Protein AF-A0A5E6NVU8-F1 (afdb_monomer_lite)

Secondary structure (DSSP, 8-state):
--HHHHHHHHHTT----HHHHHHHHHHHEEE----EEETTEEE-TTS-HHHHHHHHHHHHHT--HHHHHHHTTHHHHHHHH-TT--S-HHHHHHHHHGGGGEEESS--EEESS-TT------TT--TT-HHHHHHHHHHHHHHHHHHHHHHHHHHHHHHHHHHS--

Foldseek 3Di:
DAPVVVVVCLVVVHQAALVVLVVNQVVWWDFDFFWKWQAPDTAGSVPPVSLVSLVLVCVVVVNDLVSSLSSNGPQSVVCVVPVPDDPPVNSVSCVPCNPVRMAIPARGIQTDPDNPDDPPRPVDPDVPCPVVVVVVVVVVVVVVVVVVVVVVVVVVVVVVVVVVPD

Sequence (166 aa):
MTQEEYLEALRSGAKMNFNDLIKLINENYNYTPASFINGDLQNTATENQGSAKLFCFGVIHQLTKLEVLHCFGEHYQGVLNDPEGDSHQNIRNFIIYGWEGLKFDSPVLVETSNPKYPLQADSKQNFGTTLIRSINQLYLILWGIMLKKIYFINMIIKHHFSLTSL

Radius of gyration: 21.04 Å; chains: 1; bounding box: 58×32×61 Å

pLDDT: mean 82.22, std 20.28, range [33.5, 98.5]

Structure (mmCIF, N/CA/C/O backbone):
data_AF-A0A5E6NVU8-F1
#
_entry.id   AF-A0A5E6NVU8-F1
#
loop_
_atom_site.group_PDB
_atom_site.id
_atom_site.type_symbol
_atom_site.label_atom_id
_atom_site.label_alt_id
_atom_site.label_comp_id
_atom_site.label_asym_id
_atom_site.label_entity_id
_atom_site.label_seq_id
_atom_site.pdbx_PDB_ins_code
_atom_site.Cartn_x
_atom_site.Cartn_y
_atom_site.Cartn_z
_atom_site.occupancy
_atom_site.B_iso_or_equiv
_atom_site.auth_seq_id
_atom_site.auth_comp_id
_atom_site.auth_asym_id
_atom_site.auth_atom_id
_atom_site.pdbx_PDB_model_num
ATOM 1 N N . MET A 1 1 ? -1.068 6.546 17.096 1.00 84.44 1 MET A N 1
ATOM 2 C CA . MET A 1 1 ? -2.447 6.739 16.619 1.00 84.44 1 MET A CA 1
ATOM 3 C C . MET A 1 1 ? -3.114 5.383 16.544 1.00 84.44 1 MET A C 1
ATOM 5 O O . MET A 1 1 ? -2.411 4.403 16.308 1.00 84.44 1 MET A O 1
ATOM 9 N N . THR A 1 2 ? -4.414 5.319 16.787 1.00 91.88 2 THR A N 1
ATOM 10 C CA . THR A 1 2 ? -5.203 4.095 16.601 1.00 91.88 2 THR A CA 1
ATOM 11 C C . THR A 1 2 ? -5.424 3.810 15.110 1.00 91.88 2 THR A C 1
ATOM 13 O O . THR A 1 2 ? -5.161 4.659 14.253 1.00 91.88 2 THR A O 1
ATOM 16 N N . GLN A 1 3 ? -5.906 2.608 14.783 1.00 91.56 3 GLN A N 1
ATOM 17 C CA . GLN A 1 3 ? -6.280 2.243 13.411 1.00 91.56 3 GLN A CA 1
ATOM 18 C C . GLN A 1 3 ? -7.410 3.125 12.878 1.00 91.56 3 GLN A C 1
ATOM 20 O O . GLN A 1 3 ? -7.368 3.563 11.729 1.00 91.56 3 GLN A O 1
ATOM 25 N N . GLU A 1 4 ? -8.397 3.416 13.717 1.00 92.00 4 GLU A N 1
ATOM 26 C CA . GLU A 1 4 ? -9.532 4.263 13.374 1.00 92.00 4 GLU A CA 1
ATOM 27 C C . GLU A 1 4 ? -9.076 5.694 13.068 1.00 92.00 4 GLU A C 1
ATOM 29 O O . GLU A 1 4 ? -9.435 6.230 12.021 1.00 92.00 4 GLU A O 1
ATOM 34 N N . GLU A 1 5 ? -8.215 6.267 13.917 1.00 94.50 5 GLU A N 1
ATOM 35 C CA . GLU A 1 5 ? -7.619 7.594 13.700 1.00 94.50 5 GLU A CA 1
ATOM 36 C C . GLU A 1 5 ? -6.807 7.644 12.396 1.00 94.50 5 GLU A C 1
ATOM 38 O O . GLU A 1 5 ? -6.860 8.634 11.665 1.00 94.50 5 GLU A O 1
ATOM 43 N N . TYR A 1 6 ? -6.072 6.572 12.073 1.00 96.75 6 TYR A N 1
ATOM 44 C CA . TYR A 1 6 ? -5.302 6.486 10.828 1.00 96.75 6 TYR A CA 1
ATOM 45 C C . TYR A 1 6 ? -6.210 6.497 9.598 1.00 96.75 6 TYR A C 1
ATOM 47 O O . TYR A 1 6 ? -5.961 7.241 8.648 1.00 96.75 6 TYR A O 1
ATOM 55 N N . LEU A 1 7 ? -7.275 5.693 9.613 1.00 95.75 7 LEU A N 1
ATOM 56 C CA . LEU A 1 7 ? -8.224 5.607 8.502 1.00 95.75 7 LEU A CA 1
ATOM 57 C C . LEU A 1 7 ? -9.024 6.900 8.325 1.00 95.75 7 LEU A C 1
ATOM 59 O O . LEU A 1 7 ? -9.305 7.285 7.191 1.00 95.75 7 LEU A O 1
ATOM 63 N N . GLU A 1 8 ? -9.386 7.572 9.417 1.00 96.31 8 GLU A N 1
ATOM 64 C CA . GLU A 1 8 ? -10.048 8.878 9.367 1.00 96.31 8 GLU A CA 1
ATOM 65 C C . GLU A 1 8 ? -9.133 9.941 8.746 1.00 96.31 8 GLU A C 1
ATOM 67 O O . GLU A 1 8 ? -9.532 10.615 7.791 1.00 96.31 8 GLU A O 1
ATOM 72 N N . ALA A 1 9 ? -7.879 10.027 9.205 1.00 96.56 9 ALA A N 1
ATOM 73 C CA . ALA A 1 9 ? -6.885 10.932 8.632 1.00 96.56 9 ALA A CA 1
ATOM 74 C C . ALA A 1 9 ? -6.676 10.668 7.131 1.00 96.56 9 ALA A C 1
ATOM 76 O O . ALA A 1 9 ? -6.764 11.598 6.325 1.00 96.56 9 ALA A O 1
ATOM 77 N N . LEU A 1 10 ? -6.494 9.404 6.740 1.00 97.44 10 LEU A N 1
ATOM 78 C CA . LEU A 1 10 ? -6.343 9.004 5.340 1.00 97.44 10 LEU A CA 1
ATOM 79 C C . LEU A 1 10 ? -7.534 9.450 4.478 1.00 97.44 10 LEU A C 1
ATOM 81 O O . LEU A 1 10 ? -7.341 10.070 3.431 1.00 97.44 10 LEU A O 1
ATOM 85 N N . ARG A 1 11 ? -8.762 9.178 4.935 1.00 96.19 11 ARG A N 1
ATOM 86 C CA . ARG A 1 11 ? -10.007 9.516 4.220 1.00 96.19 11 ARG A CA 1
ATOM 87 C C . ARG A 1 11 ? -10.242 11.018 4.101 1.00 96.19 11 ARG A C 1
ATOM 89 O O . ARG A 1 11 ? -10.883 11.459 3.152 1.00 96.19 11 ARG A O 1
ATOM 96 N N . SER A 1 12 ? -9.707 11.807 5.033 1.00 95.12 12 SER A N 1
ATOM 97 C CA . SER A 1 12 ? -9.717 13.272 4.940 1.00 95.12 12 SER A CA 1
ATOM 98 C C . SER A 1 12 ? -8.724 13.838 3.914 1.00 95.12 12 SER A C 1
ATOM 100 O O . SER A 1 12 ? -8.739 15.038 3.649 1.00 95.12 12 SER A O 1
ATOM 102 N N . GLY A 1 13 ? -7.872 12.991 3.323 1.00 91.06 13 GLY A N 1
ATOM 103 C CA . GLY A 1 13 ? -6.826 13.408 2.388 1.00 91.06 13 GLY A CA 1
ATOM 104 C C . GLY A 1 13 ? -5.557 13.920 3.073 1.00 91.06 13 GLY A C 1
ATOM 105 O O . GLY A 1 13 ? -4.770 14.627 2.444 1.00 91.06 13 GLY A O 1
ATOM 106 N N . ALA A 1 14 ? -5.348 13.589 4.352 1.00 92.81 14 ALA A N 1
ATOM 107 C CA . ALA A 1 14 ? -4.129 13.955 5.057 1.00 92.81 14 ALA A CA 1
ATOM 108 C C . ALA A 1 14 ? -2.889 13.340 4.386 1.00 92.81 14 ALA A C 1
ATOM 110 O O . ALA A 1 14 ? -2.932 12.261 3.789 1.00 92.81 14 ALA A O 1
ATOM 111 N N . LYS A 1 15 ? -1.750 14.027 4.516 1.00 92.31 15 LYS A N 1
ATOM 112 C CA . LYS A 1 15 ? -0.467 13.492 4.061 1.00 92.31 15 LYS A CA 1
ATOM 113 C C . LYS A 1 15 ? -0.034 12.367 4.999 1.00 92.31 15 LYS A C 1
ATOM 115 O O . LYS A 1 15 ? 0.338 12.630 6.140 1.00 92.31 15 LYS A O 1
ATOM 120 N N . MET A 1 16 ? -0.055 11.138 4.500 1.00 97.06 16 MET A N 1
ATOM 121 C CA . MET A 1 16 ? 0.334 9.964 5.277 1.00 97.06 16 MET A CA 1
ATOM 122 C C . MET A 1 16 ? 1.842 9.713 5.197 1.00 97.06 16 MET A C 1
ATOM 124 O O . MET A 1 16 ? 2.496 10.081 4.219 1.00 97.06 16 MET A O 1
ATOM 128 N N . ASN A 1 17 ? 2.385 9.061 6.224 1.00 96.81 17 ASN A N 1
ATOM 129 C CA . ASN A 1 17 ? 3.739 8.519 6.222 1.00 96.81 17 ASN A CA 1
ATOM 130 C C . ASN A 1 17 ? 3.688 6.990 6.102 1.00 96.81 17 ASN A C 1
ATOM 132 O O . ASN A 1 17 ? 2.872 6.333 6.757 1.00 96.81 17 ASN A O 1
ATOM 136 N N . PHE A 1 18 ? 4.569 6.422 5.278 1.00 97.81 18 PHE A N 1
ATOM 137 C CA . PHE A 1 18 ? 4.576 4.980 5.046 1.00 97.81 18 PHE A CA 1
ATOM 138 C C . PHE A 1 18 ? 5.028 4.185 6.282 1.00 97.81 18 PHE A C 1
ATOM 140 O O . PHE A 1 18 ? 4.452 3.143 6.594 1.00 97.81 18 PHE A O 1
ATOM 147 N N . ASN A 1 19 ? 6.007 4.682 7.042 1.00 97.44 19 ASN A N 1
ATOM 148 C CA . ASN A 1 19 ? 6.487 3.996 8.245 1.00 97.44 19 ASN A CA 1
ATOM 149 C C . ASN A 1 19 ? 5.434 3.961 9.357 1.00 97.44 19 ASN A C 1
ATOM 151 O O . ASN A 1 19 ? 5.341 2.954 10.062 1.00 97.44 19 ASN A O 1
ATOM 155 N N . ASP A 1 20 ? 4.607 5.003 9.480 1.00 97.00 20 ASP A N 1
ATOM 156 C CA . ASP A 1 20 ? 3.498 5.019 10.442 1.00 97.00 20 ASP A CA 1
ATOM 157 C C . ASP A 1 20 ? 2.483 3.910 10.143 1.00 97.00 20 ASP A C 1
ATOM 159 O O . ASP A 1 20 ? 2.052 3.204 11.058 1.00 97.00 20 ASP A O 1
ATOM 163 N N . LEU A 1 21 ? 2.168 3.682 8.862 1.00 97.38 21 LEU A N 1
ATOM 164 C CA . LEU A 1 21 ? 1.342 2.545 8.453 1.00 97.38 21 LEU A CA 1
ATOM 165 C C . LEU A 1 21 ? 1.995 1.213 8.821 1.00 97.38 21 LEU A C 1
ATOM 167 O O . LEU A 1 21 ? 1.337 0.335 9.373 1.00 97.38 21 LEU A O 1
ATOM 171 N N . ILE A 1 22 ? 3.277 1.032 8.493 1.00 97.56 22 ILE A N 1
ATOM 172 C CA . ILE A 1 22 ? 3.972 -0.232 8.762 1.00 97.56 22 ILE A CA 1
ATOM 173 C C . ILE A 1 22 ? 3.999 -0.523 10.263 1.00 97.56 22 ILE A C 1
ATOM 175 O O . ILE A 1 22 ? 3.768 -1.666 10.664 1.00 97.56 22 ILE A O 1
ATOM 179 N N . LYS A 1 23 ? 4.224 0.500 11.094 1.00 96.81 23 LYS A N 1
ATOM 180 C CA . LYS A 1 23 ? 4.140 0.383 12.552 1.00 96.81 23 LYS A CA 1
ATOM 181 C C . LYS A 1 23 ? 2.741 -0.050 12.990 1.00 96.81 23 LYS A C 1
ATOM 183 O O . LYS A 1 23 ? 2.619 -1.034 13.713 1.00 96.81 23 LYS A O 1
ATOM 188 N N . LEU A 1 24 ? 1.705 0.618 12.484 1.00 95.94 24 LEU A N 1
ATOM 189 C CA . LEU A 1 24 ? 0.313 0.298 12.789 1.00 95.94 24 LEU A CA 1
ATOM 190 C C . LEU A 1 24 ? -0.054 -1.143 12.409 1.00 95.94 24 LEU A C 1
ATOM 192 O O . LEU A 1 24 ? -0.683 -1.851 13.194 1.00 95.94 24 LEU A O 1
ATOM 196 N N . ILE A 1 25 ? 0.377 -1.606 11.233 1.00 95.75 25 ILE A N 1
ATOM 197 C CA . ILE A 1 25 ? 0.159 -2.988 10.790 1.00 95.75 25 ILE A CA 1
ATOM 198 C C . ILE A 1 25 ? 0.866 -3.971 11.728 1.00 95.75 25 ILE A C 1
ATOM 200 O O . ILE A 1 25 ? 0.252 -4.944 12.158 1.00 95.75 25 ILE A O 1
ATOM 204 N N . ASN A 1 26 ? 2.131 -3.718 12.075 1.00 94.06 26 ASN A N 1
ATOM 205 C CA . ASN A 1 26 ? 2.901 -4.611 12.946 1.00 94.06 26 ASN A CA 1
ATOM 206 C C . ASN A 1 26 ? 2.314 -4.717 14.366 1.00 94.06 26 ASN A C 1
ATOM 208 O O . ASN A 1 26 ? 2.501 -5.738 15.020 1.00 94.06 26 ASN A O 1
ATOM 212 N N . GLU A 1 27 ? 1.625 -3.681 14.848 1.00 93.44 27 GLU A N 1
ATOM 213 C CA . GLU A 1 27 ? 0.990 -3.670 16.173 1.00 93.44 27 GLU A CA 1
ATOM 214 C C . GLU A 1 27 ? -0.357 -4.416 16.200 1.00 93.44 27 GLU A C 1
ATOM 216 O O . GLU A 1 27 ? -0.730 -4.959 17.238 1.00 93.44 27 GLU A O 1
ATOM 221 N N . ASN A 1 28 ? -1.084 -4.464 15.076 1.00 90.56 28 ASN A N 1
ATOM 222 C CA . ASN A 1 28 ? -2.484 -4.918 15.044 1.00 90.56 28 ASN A CA 1
ATOM 223 C C . ASN A 1 28 ? -2.724 -6.208 14.237 1.00 90.56 28 ASN A C 1
ATOM 225 O O . ASN A 1 28 ? -3.803 -6.798 14.331 1.00 90.56 28 ASN A O 1
ATOM 229 N N . TYR A 1 29 ? -1.735 -6.666 13.463 1.00 91.31 29 TYR A N 1
ATOM 230 C CA . TYR A 1 29 ? -1.869 -7.817 12.570 1.00 91.31 29 TYR A CA 1
ATOM 231 C C . TYR A 1 29 ? -0.714 -8.801 12.723 1.00 91.31 29 TYR A C 1
ATOM 233 O O . TYR A 1 29 ? 0.455 -8.428 12.811 1.00 91.31 29 TYR A O 1
ATOM 241 N N . ASN A 1 30 ? -1.047 -10.083 12.629 1.00 91.31 30 ASN A N 1
ATOM 242 C CA . ASN A 1 30 ? -0.083 -11.133 12.362 1.00 91.31 30 ASN A CA 1
ATOM 243 C C . ASN A 1 30 ? 0.284 -11.104 10.878 1.00 91.31 30 ASN A C 1
ATOM 245 O O . ASN A 1 30 ? -0.587 -11.158 10.008 1.00 91.31 30 ASN A O 1
ATOM 249 N N . TYR A 1 31 ? 1.581 -11.030 10.598 1.00 92.44 31 TYR A N 1
ATOM 250 C CA . TYR A 1 31 ? 2.121 -10.958 9.248 1.00 92.44 31 TYR A CA 1
ATOM 251 C C . TYR A 1 31 ? 2.784 -12.279 8.855 1.00 92.44 31 TYR A C 1
ATOM 253 O O . TYR A 1 31 ? 3.628 -12.796 9.586 1.00 92.44 31 TYR A O 1
ATOM 261 N N . THR A 1 32 ? 2.432 -12.787 7.676 1.00 92.44 32 THR A N 1
ATOM 262 C CA . THR A 1 32 ? 3.116 -13.906 7.017 1.00 92.44 32 THR A CA 1
ATOM 263 C C . THR A 1 32 ? 3.613 -13.430 5.649 1.00 92.44 32 THR A C 1
ATOM 265 O O . THR A 1 32 ? 2.802 -12.932 4.867 1.00 92.44 32 THR A O 1
ATOM 268 N N . PRO A 1 33 ? 4.919 -13.538 5.342 1.00 93.88 33 PRO A N 1
ATOM 269 C CA . PRO A 1 33 ? 5.438 -13.163 4.030 1.00 93.88 33 PRO A CA 1
ATOM 270 C C . PRO A 1 33 ? 4.793 -13.970 2.902 1.00 93.88 33 PRO A C 1
ATOM 272 O O . PRO A 1 33 ? 4.599 -15.178 3.043 1.00 93.88 33 PRO A O 1
ATOM 275 N N . ALA A 1 34 ? 4.510 -13.318 1.774 1.00 89.44 34 ALA A N 1
ATOM 276 C CA . ALA A 1 34 ? 3.937 -13.974 0.601 1.00 89.44 34 ALA A CA 1
ATOM 277 C C . ALA A 1 34 ? 4.424 -13.337 -0.702 1.00 89.44 34 ALA A C 1
ATOM 279 O O . ALA A 1 34 ? 4.743 -12.144 -0.753 1.00 89.44 34 ALA A O 1
ATOM 280 N N . SER A 1 35 ? 4.456 -14.139 -1.763 1.00 94.38 35 SER A N 1
ATOM 281 C CA . SER A 1 35 ? 4.596 -13.642 -3.127 1.00 94.38 35 SER A CA 1
ATOM 282 C C . SER A 1 35 ? 3.300 -13.002 -3.613 1.00 94.38 35 SER A C 1
ATOM 284 O O . SER A 1 35 ? 2.193 -13.370 -3.200 1.00 94.38 35 SER A O 1
ATOM 286 N N . PHE A 1 36 ? 3.451 -12.023 -4.503 1.00 96.12 36 PHE A N 1
ATOM 287 C CA . PHE A 1 36 ? 2.326 -11.373 -5.158 1.00 96.12 36 PHE A CA 1
ATOM 288 C C . PHE A 1 36 ? 2.720 -10.792 -6.517 1.00 96.12 36 PHE A C 1
ATOM 290 O O . PHE A 1 36 ? 3.865 -10.394 -6.749 1.00 96.12 36 PHE A O 1
ATOM 297 N N . ILE A 1 37 ? 1.743 -10.720 -7.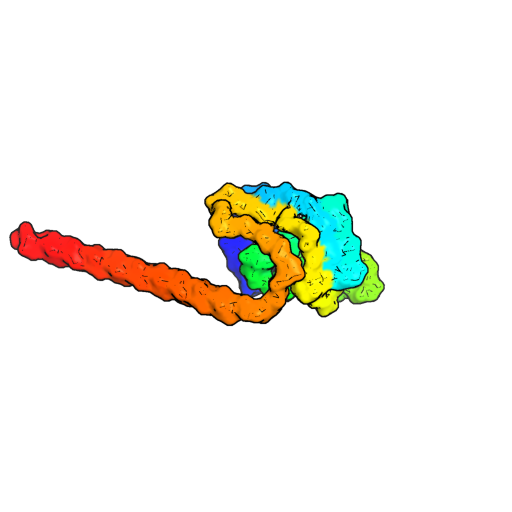411 1.00 97.50 37 ILE A N 1
ATOM 298 C CA . ILE A 1 37 ? 1.831 -10.038 -8.700 1.00 97.50 37 ILE 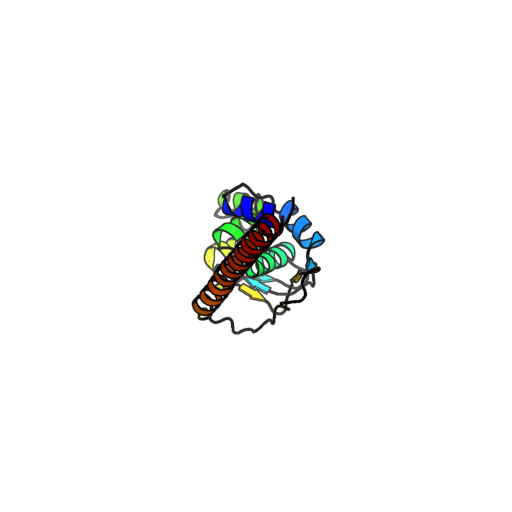A CA 1
ATOM 299 C C . ILE A 1 37 ? 1.133 -8.688 -8.566 1.00 97.50 37 ILE A C 1
ATOM 301 O O . ILE A 1 37 ? 0.094 -8.597 -7.912 1.00 97.50 37 ILE A O 1
ATOM 305 N N . ASN A 1 38 ? 1.704 -7.656 -9.178 1.00 97.50 38 ASN A N 1
ATOM 306 C CA . ASN A 1 38 ? 1.135 -6.321 -9.301 1.00 97.50 38 ASN A CA 1
ATOM 307 C C . ASN A 1 38 ? 1.340 -5.834 -10.737 1.00 97.50 38 ASN A C 1
ATOM 309 O O . ASN A 1 38 ? 2.402 -5.310 -11.069 1.00 97.50 38 ASN A O 1
ATOM 313 N N . GLY A 1 39 ? 0.340 -6.056 -11.588 1.00 97.38 39 GLY A N 1
ATOM 314 C CA . GLY A 1 39 ? 0.464 -5.793 -13.017 1.00 97.38 39 GLY A CA 1
ATOM 315 C C . GLY A 1 39 ? 1.496 -6.715 -13.653 1.00 97.38 39 GLY A C 1
ATOM 316 O O . GLY A 1 39 ? 1.369 -7.936 -13.572 1.00 97.38 39 GLY A O 1
ATOM 317 N N . ASP A 1 40 ? 2.538 -6.118 -14.224 1.00 96.19 40 ASP A N 1
ATOM 318 C CA . ASP A 1 40 ? 3.642 -6.843 -14.861 1.00 96.19 40 ASP A CA 1
ATOM 319 C C . ASP A 1 40 ? 4.775 -7.181 -13.880 1.00 96.19 40 ASP A C 1
ATOM 321 O O . ASP A 1 40 ? 5.730 -7.873 -14.235 1.00 96.19 40 ASP A O 1
ATOM 325 N N . LEU A 1 41 ? 4.690 -6.698 -12.635 1.00 97.81 41 LEU A N 1
ATOM 326 C CA . LEU A 1 41 ? 5.704 -6.934 -11.616 1.00 97.81 41 LEU A CA 1
ATOM 327 C C . LEU A 1 41 ? 5.373 -8.169 -10.775 1.00 97.81 41 LEU A C 1
ATOM 329 O O . LEU A 1 41 ? 4.348 -8.217 -10.090 1.00 97.81 41 LEU A O 1
ATOM 333 N N . GLN A 1 42 ? 6.295 -9.129 -10.747 1.00 97.81 42 GLN A N 1
ATOM 334 C CA . GLN A 1 42 ? 6.270 -10.247 -9.809 1.00 97.81 42 GLN A CA 1
ATOM 335 C C . GLN A 1 42 ? 7.152 -9.940 -8.594 1.00 97.81 42 GLN A C 1
ATOM 337 O O . GLN A 1 42 ? 8.285 -9.492 -8.739 1.00 97.81 42 GLN A O 1
ATOM 342 N N . ASN A 1 43 ? 6.634 -10.196 -7.393 1.00 97.44 43 ASN A N 1
ATOM 343 C CA . ASN A 1 43 ? 7.345 -10.008 -6.133 1.00 97.44 43 ASN A CA 1
ATOM 344 C C . ASN A 1 43 ? 7.423 -11.343 -5.395 1.00 97.44 43 ASN A C 1
ATOM 346 O O . ASN A 1 43 ? 6.400 -12.008 -5.196 1.00 97.44 43 ASN A O 1
ATOM 350 N N . THR A 1 44 ? 8.621 -11.731 -4.963 1.00 96.88 44 THR A N 1
ATOM 351 C CA . THR A 1 44 ? 8.800 -12.928 -4.131 1.00 96.88 44 THR A CA 1
ATOM 352 C C . THR A 1 44 ? 8.419 -12.666 -2.670 1.00 96.88 44 THR A C 1
ATOM 354 O O . THR A 1 44 ? 8.304 -11.521 -2.235 1.00 96.88 44 THR A O 1
ATOM 357 N N . ALA A 1 45 ? 8.280 -13.729 -1.869 1.00 94.12 45 ALA A N 1
ATOM 358 C CA . ALA A 1 45 ? 8.005 -13.625 -0.430 1.00 94.12 45 ALA A CA 1
ATOM 359 C C . ALA A 1 45 ? 9.105 -12.894 0.374 1.00 94.12 45 ALA A C 1
ATOM 361 O O . ALA A 1 45 ? 8.907 -12.559 1.540 1.00 94.12 45 ALA A O 1
ATOM 362 N N . THR A 1 46 ? 10.264 -12.633 -0.233 1.00 95.31 46 THR A N 1
ATOM 363 C CA . THR A 1 46 ? 11.376 -11.889 0.375 1.00 95.31 46 THR A CA 1
ATOM 364 C C . THR A 1 46 ? 11.493 -10.451 -0.126 1.00 95.31 46 THR A C 1
ATOM 366 O O . THR A 1 46 ? 12.282 -9.681 0.415 1.00 95.31 46 THR A O 1
ATOM 369 N N . GLU A 1 47 ? 10.707 -10.057 -1.126 1.00 95.25 47 GLU A N 1
ATOM 370 C CA . GLU A 1 47 ? 10.806 -8.751 -1.780 1.00 95.25 47 GLU A CA 1
ATOM 371 C C . GLU A 1 47 ? 9.563 -7.907 -1.526 1.00 95.25 47 GLU A C 1
ATOM 373 O O . GLU A 1 47 ? 8.445 -8.415 -1.463 1.00 95.25 47 GLU A O 1
ATOM 378 N N . ASN A 1 48 ? 9.761 -6.593 -1.398 1.00 97.06 48 ASN A N 1
ATOM 379 C CA . ASN A 1 48 ? 8.686 -5.594 -1.386 1.00 97.06 48 ASN A CA 1
ATOM 380 C C . ASN A 1 48 ? 7.541 -5.895 -0.404 1.00 97.06 48 ASN A C 1
ATOM 382 O O . ASN A 1 48 ? 6.387 -5.523 -0.618 1.00 97.06 48 ASN A O 1
ATOM 386 N N . GLN A 1 49 ? 7.865 -6.532 0.721 1.00 96.75 49 GLN A N 1
ATOM 387 C CA . GLN A 1 49 ? 6.863 -6.976 1.684 1.00 96.75 49 GLN A CA 1
ATOM 388 C C . GLN A 1 49 ? 6.154 -5.810 2.391 1.00 96.75 49 GLN A C 1
ATOM 390 O O . GLN A 1 49 ? 5.028 -5.959 2.854 1.00 96.75 49 GLN A O 1
ATOM 395 N N . GLY A 1 50 ? 6.755 -4.614 2.414 1.00 97.69 50 GLY A N 1
ATOM 396 C CA . GLY A 1 50 ? 6.049 -3.394 2.813 1.00 97.69 50 GLY A CA 1
ATOM 397 C C . GLY A 1 50 ? 4.855 -3.082 1.898 1.00 97.69 50 GLY A C 1
ATOM 398 O O . GLY A 1 50 ? 3.780 -2.742 2.387 1.00 97.69 50 GLY A O 1
ATOM 399 N N . SER A 1 51 ? 5.008 -3.266 0.582 1.00 98.06 51 SER A N 1
ATOM 400 C CA . SER A 1 51 ? 3.908 -3.131 -0.380 1.00 98.06 51 SER A CA 1
ATOM 401 C C . SER A 1 51 ? 2.874 -4.240 -0.192 1.00 98.06 51 SER A C 1
ATOM 403 O O . SER A 1 51 ? 1.687 -3.940 -0.143 1.00 98.06 51 SER A O 1
ATOM 405 N N . ALA A 1 52 ? 3.309 -5.492 0.006 1.00 97.19 52 ALA A N 1
ATOM 406 C CA . ALA A 1 52 ? 2.408 -6.615 0.289 1.00 97.19 52 ALA A CA 1
ATOM 407 C C . ALA A 1 52 ? 1.507 -6.340 1.509 1.00 97.19 52 ALA A C 1
ATOM 409 O O . ALA A 1 52 ? 0.288 -6.505 1.439 1.00 97.19 52 ALA A O 1
ATOM 410 N N . LYS A 1 53 ? 2.098 -5.845 2.608 1.00 97.56 53 LYS A N 1
ATOM 411 C CA . LYS A 1 53 ? 1.372 -5.434 3.820 1.00 97.56 53 LYS A CA 1
ATOM 412 C C . LYS A 1 53 ? 0.347 -4.340 3.529 1.00 97.56 53 LYS A C 1
ATOM 414 O O . LYS A 1 53 ? -0.813 -4.500 3.897 1.00 97.56 53 LYS A O 1
ATOM 419 N N . LEU A 1 54 ? 0.749 -3.258 2.857 1.00 98.19 54 LEU A N 1
ATOM 420 C CA . LEU A 1 54 ? -0.156 -2.154 2.523 1.00 98.19 54 LEU A CA 1
ATOM 421 C C . LEU A 1 54 ? -1.297 -2.610 1.604 1.00 98.19 54 LEU A C 1
ATOM 423 O O . LEU A 1 54 ? -2.454 -2.328 1.893 1.00 98.19 54 LEU A O 1
ATOM 427 N N . PHE A 1 55 ? -1.021 -3.358 0.538 1.00 97.69 55 PHE A N 1
ATOM 428 C CA . PHE A 1 55 ? -2.080 -3.850 -0.344 1.00 97.69 55 PHE A CA 1
ATOM 429 C C . PHE A 1 55 ? -3.074 -4.742 0.408 1.00 97.69 55 PHE A C 1
ATOM 431 O O . PHE A 1 55 ? -4.283 -4.551 0.278 1.00 97.69 55 PHE A O 1
ATOM 438 N N . CYS A 1 56 ? -2.588 -5.646 1.263 1.00 95.19 56 CYS A N 1
ATOM 439 C CA . CYS A 1 56 ? -3.454 -6.477 2.098 1.00 95.19 56 CYS A CA 1
ATOM 440 C C . CYS A 1 56 ? -4.278 -5.638 3.092 1.00 95.19 56 CYS A C 1
ATOM 442 O O . CYS A 1 56 ? -5.479 -5.863 3.238 1.00 95.19 56 CYS A O 1
ATOM 444 N N . PHE A 1 57 ? -3.667 -4.637 3.733 1.00 95.69 57 PHE A N 1
ATOM 445 C CA . PHE A 1 57 ? -4.366 -3.681 4.598 1.00 95.69 57 PHE A CA 1
ATOM 446 C C . PHE A 1 57 ? -5.451 -2.913 3.828 1.00 95.69 57 PHE A C 1
ATOM 448 O O . PHE A 1 57 ? -6.572 -2.761 4.312 1.00 95.69 57 PHE A O 1
ATOM 455 N N . GLY A 1 58 ? -5.151 -2.493 2.599 1.00 95.12 58 GLY A N 1
ATOM 456 C CA . GLY A 1 58 ? -6.099 -1.805 1.733 1.00 95.12 58 GLY A CA 1
ATOM 457 C C . GLY A 1 58 ? -7.300 -2.668 1.354 1.00 95.12 58 GLY A C 1
ATOM 458 O O . GLY A 1 58 ? -8.422 -2.167 1.364 1.00 95.12 58 GLY A O 1
ATOM 459 N N . VAL A 1 59 ? -7.103 -3.970 1.124 1.00 91.31 59 VAL A N 1
ATOM 460 C CA . VAL A 1 59 ? -8.210 -4.919 0.907 1.00 91.31 59 VAL A CA 1
ATOM 461 C C . VAL A 1 59 ? -9.078 -5.052 2.161 1.00 91.31 59 VAL A C 1
ATOM 463 O O . VAL A 1 59 ? -10.304 -4.967 2.065 1.00 91.31 59 VAL A O 1
ATOM 466 N N . ILE A 1 60 ? -8.461 -5.226 3.335 1.00 89.12 60 ILE A N 1
ATOM 467 C CA . ILE A 1 60 ? -9.173 -5.381 4.617 1.00 89.12 60 ILE A CA 1
ATOM 468 C C . ILE A 1 60 ? -10.066 -4.163 4.891 1.00 89.12 60 ILE A C 1
ATOM 470 O O . ILE A 1 60 ? -11.248 -4.318 5.207 1.00 89.12 60 ILE A O 1
ATOM 474 N N . HIS A 1 61 ? -9.530 -2.956 4.689 1.00 92.00 61 HIS A N 1
ATOM 475 C CA . HIS A 1 61 ? -10.227 -1.694 4.972 1.00 92.00 61 HIS A CA 1
ATOM 476 C C . HIS A 1 61 ? -10.993 -1.103 3.791 1.00 92.00 61 HIS A C 1
ATOM 478 O O . HIS A 1 61 ? -11.582 -0.028 3.925 1.00 92.00 61 HIS A O 1
ATOM 484 N N . GLN A 1 62 ? -11.037 -1.820 2.664 1.00 91.06 62 GLN A N 1
ATOM 485 C CA . GLN A 1 62 ? -11.739 -1.422 1.440 1.00 91.06 62 GLN A CA 1
ATOM 486 C C . GLN A 1 62 ? -11.293 -0.044 0.933 1.00 91.06 62 GLN A C 1
ATOM 488 O O . GLN A 1 62 ? -12.114 0.792 0.557 1.00 91.06 62 GLN A O 1
ATOM 493 N N . LEU A 1 63 ? -9.982 0.193 0.961 1.00 94.25 63 LEU A N 1
ATOM 494 C CA . LEU A 1 63 ? -9.392 1.439 0.501 1.00 94.25 63 LEU A CA 1
ATOM 495 C C . LEU A 1 63 ? -9.527 1.572 -1.018 1.00 94.25 63 LEU A C 1
ATOM 497 O O . LEU A 1 63 ? -9.340 0.628 -1.792 1.00 94.25 63 LEU A O 1
ATOM 501 N N . THR A 1 64 ? -9.816 2.786 -1.458 1.00 96.12 64 THR A N 1
ATOM 502 C CA . THR A 1 64 ? -9.748 3.162 -2.865 1.00 96.12 64 THR A CA 1
ATOM 503 C C . THR A 1 64 ? -8.304 3.113 -3.363 1.00 96.12 64 THR A C 1
ATOM 505 O O . THR A 1 64 ? -7.339 3.174 -2.598 1.00 96.12 64 THR A O 1
ATOM 508 N N . LYS A 1 65 ? -8.142 3.050 -4.689 1.00 96.56 65 LYS A N 1
ATOM 509 C CA . LYS A 1 65 ? -6.825 3.111 -5.336 1.00 96.56 65 LYS A CA 1
ATOM 510 C C . LYS A 1 65 ? -6.020 4.336 -4.883 1.00 96.56 65 LYS A C 1
ATOM 512 O O . LYS A 1 65 ? -4.837 4.209 -4.587 1.00 96.56 65 LYS A O 1
ATOM 517 N N . LEU A 1 66 ? -6.659 5.504 -4.805 1.00 96.81 66 LEU A N 1
ATOM 518 C CA . LEU A 1 66 ? -5.991 6.741 -4.404 1.00 96.81 66 LEU A CA 1
ATOM 519 C C . LEU A 1 66 ? -5.576 6.722 -2.928 1.00 96.81 66 LEU A C 1
ATOM 521 O O . LEU A 1 66 ? -4.466 7.131 -2.613 1.00 96.81 66 LEU A O 1
ATOM 525 N N . GLU A 1 67 ? -6.421 6.203 -2.038 1.00 98.31 67 GLU A N 1
ATOM 526 C CA . GLU A 1 67 ? -6.079 6.067 -0.617 1.00 98.31 67 GLU A CA 1
ATOM 527 C C . GLU A 1 67 ? -4.874 5.141 -0.411 1.00 98.31 67 GLU A C 1
ATOM 529 O O . GLU A 1 67 ? -3.959 5.483 0.333 1.00 98.31 67 GLU A O 1
ATOM 534 N N . VAL A 1 68 ? -4.802 4.015 -1.129 1.00 98.31 68 VAL A N 1
ATOM 535 C CA . VAL A 1 68 ? -3.610 3.148 -1.094 1.00 98.31 68 VAL A CA 1
ATOM 536 C C . VAL A 1 68 ? -2.365 3.876 -1.597 1.00 98.31 68 VAL A C 1
ATOM 538 O O . VAL A 1 68 ? -1.305 3.759 -0.986 1.00 98.31 68 VAL A O 1
ATOM 541 N N . LEU A 1 69 ? -2.473 4.654 -2.678 1.00 98.38 69 LEU A N 1
ATOM 542 C CA . LEU A 1 69 ? -1.355 5.465 -3.169 1.00 98.38 69 LEU A CA 1
ATOM 543 C C . LEU A 1 69 ? -0.916 6.508 -2.132 1.00 98.38 69 LEU A C 1
ATOM 545 O O . LEU A 1 69 ? 0.278 6.665 -1.893 1.00 98.38 69 LEU A O 1
ATOM 549 N N . HIS A 1 70 ? -1.856 7.159 -1.448 1.00 98.25 70 HIS A N 1
ATOM 550 C CA . HIS A 1 70 ? -1.544 8.086 -0.359 1.00 98.25 70 HIS A CA 1
ATOM 551 C C . HIS A 1 70 ? -0.864 7.401 0.827 1.00 98.25 70 HIS A C 1
ATOM 553 O O . HIS A 1 70 ? 0.038 7.990 1.419 1.00 98.25 70 HIS A O 1
ATOM 559 N N . CYS A 1 71 ? -1.217 6.155 1.146 1.00 98.50 71 CYS A N 1
ATOM 560 C CA . CYS A 1 71 ? -0.540 5.389 2.190 1.00 98.50 71 CYS A CA 1
ATOM 561 C C . CYS A 1 71 ? 0.950 5.127 1.907 1.00 98.50 71 CYS A C 1
ATOM 563 O O . CYS A 1 71 ? 1.714 4.963 2.856 1.00 98.50 71 CYS A O 1
ATOM 565 N N . PHE A 1 72 ? 1.388 5.117 0.642 1.00 98.31 72 PHE A N 1
ATOM 566 C CA . PHE A 1 72 ? 2.817 5.063 0.298 1.00 98.31 72 PHE A CA 1
ATOM 567 C C . PHE A 1 72 ? 3.570 6.366 0.622 1.00 98.31 72 PHE A C 1
ATOM 569 O O . PHE A 1 72 ? 4.800 6.390 0.545 1.00 98.31 72 PHE A O 1
ATOM 576 N N . GLY A 1 73 ? 2.858 7.441 0.977 1.00 97.50 73 GLY A N 1
ATOM 577 C CA . GLY A 1 73 ? 3.419 8.671 1.524 1.00 97.50 73 GLY A CA 1
ATOM 578 C C . GLY A 1 73 ? 4.504 9.290 0.646 1.00 97.50 73 GLY A C 1
ATOM 579 O O . GLY A 1 73 ? 4.298 9.595 -0.533 1.00 97.50 73 GLY A O 1
ATOM 580 N N . GLU A 1 74 ? 5.685 9.470 1.231 1.00 96.81 74 GLU A N 1
ATOM 581 C CA . GLU A 1 74 ? 6.863 10.034 0.577 1.00 96.81 74 GLU A CA 1
ATOM 582 C C . GLU A 1 74 ? 7.299 9.267 -0.679 1.00 96.81 74 GLU A C 1
ATOM 584 O O . GLU A 1 74 ? 7.774 9.890 -1.628 1.00 96.81 74 GLU A O 1
ATOM 589 N N . HIS A 1 75 ? 7.092 7.947 -0.736 1.00 97.81 75 HIS A N 1
ATOM 590 C CA . HIS A 1 75 ? 7.465 7.140 -1.900 1.00 97.81 75 HIS A CA 1
ATOM 591 C C . HIS A 1 75 ? 6.556 7.418 -3.099 1.00 97.81 75 HIS A C 1
ATOM 593 O O . HIS A 1 75 ? 7.036 7.510 -4.228 1.00 97.81 75 HIS A O 1
ATOM 599 N N . TYR A 1 76 ? 5.254 7.614 -2.861 1.00 98.06 76 TYR A N 1
ATOM 600 C CA . TYR A 1 76 ? 4.329 8.007 -3.924 1.00 98.06 76 TYR A CA 1
ATOM 601 C C . TYR A 1 76 ? 4.635 9.417 -4.428 1.00 98.06 76 TYR A C 1
ATOM 603 O O . TYR A 1 76 ? 4.696 9.632 -5.637 1.00 98.06 76 TYR A O 1
ATOM 611 N N . GLN A 1 77 ? 4.937 10.355 -3.524 1.00 97.38 77 GLN A N 1
ATOM 612 C CA . GLN A 1 77 ? 5.373 11.691 -3.932 1.00 97.38 77 GLN A CA 1
ATOM 613 C C . GLN A 1 77 ? 6.664 11.650 -4.764 1.00 97.38 77 GLN A C 1
ATOM 615 O O . GLN A 1 77 ? 6.780 12.392 -5.735 1.00 97.38 77 GLN A O 1
ATOM 620 N N . GLY A 1 78 ? 7.616 10.778 -4.414 1.00 97.81 78 GLY A N 1
ATOM 621 C CA . GLY A 1 78 ? 8.832 10.559 -5.200 1.00 97.81 78 GLY A CA 1
ATOM 622 C C . GLY A 1 78 ? 8.531 10.110 -6.632 1.00 97.81 78 GLY A C 1
ATOM 623 O O . GLY A 1 78 ? 9.078 10.677 -7.570 1.00 97.81 78 GLY A O 1
ATOM 624 N N . VAL A 1 79 ? 7.598 9.168 -6.806 1.00 98.00 79 VAL A N 1
ATOM 625 C CA . VAL A 1 79 ? 7.142 8.714 -8.133 1.00 98.00 79 VAL A CA 1
ATOM 626 C C . VAL A 1 79 ? 6.472 9.838 -8.927 1.00 98.00 79 VAL A C 1
ATOM 628 O O . VAL A 1 79 ? 6.736 9.975 -10.116 1.00 98.00 79 VAL A O 1
ATOM 631 N N . LEU A 1 80 ? 5.638 10.664 -8.287 1.00 97.00 80 LEU A N 1
ATOM 632 C CA . LEU A 1 80 ? 5.000 11.807 -8.955 1.00 97.00 80 LEU A CA 1
ATOM 633 C C . LEU A 1 80 ? 6.008 12.879 -9.390 1.00 97.00 80 LEU A C 1
ATOM 635 O O . LEU A 1 80 ? 5.809 13.528 -10.413 1.00 97.00 80 LEU A O 1
ATOM 639 N N . ASN A 1 81 ? 7.077 13.067 -8.614 1.00 98.06 81 ASN A N 1
ATOM 640 C CA . ASN A 1 81 ? 8.127 14.039 -8.915 1.00 98.06 81 ASN A CA 1
ATOM 641 C C . ASN A 1 81 ? 9.101 13.552 -9.999 1.00 98.06 81 ASN A C 1
ATOM 643 O O . ASN A 1 81 ? 9.796 14.374 -10.590 1.00 98.06 81 ASN A O 1
ATOM 647 N N . ASP A 1 82 ? 9.148 12.243 -10.253 1.00 97.81 82 ASP A N 1
ATOM 648 C CA . ASP A 1 82 ? 10.004 11.617 -11.260 1.00 97.81 82 ASP A CA 1
ATOM 649 C C . ASP A 1 82 ? 9.196 10.638 -12.139 1.00 97.81 82 ASP A C 1
ATOM 651 O O . ASP A 1 82 ? 9.266 9.414 -11.956 1.00 97.81 82 ASP A O 1
ATOM 655 N N . PRO A 1 83 ? 8.379 11.152 -13.082 1.00 94.56 83 PRO A N 1
ATOM 656 C CA . PRO A 1 83 ? 7.487 10.321 -13.892 1.00 94.56 83 PRO A CA 1
ATOM 657 C C . PRO A 1 83 ? 8.217 9.285 -14.756 1.00 94.56 83 PRO A C 1
ATOM 659 O O . PRO A 1 83 ? 7.713 8.175 -14.911 1.00 94.56 83 PRO A O 1
ATOM 662 N N . GLU A 1 84 ? 9.419 9.614 -15.236 1.00 94.62 84 GLU A N 1
ATOM 663 C CA . GLU A 1 84 ? 10.232 8.762 -16.120 1.00 94.62 84 GLU A CA 1
ATOM 664 C C . GLU A 1 84 ? 11.201 7.838 -15.357 1.00 94.62 84 GLU A C 1
ATOM 666 O O . GLU A 1 84 ? 11.880 7.011 -15.965 1.00 94.62 84 GLU A O 1
ATOM 671 N N . GLY A 1 85 ? 11.284 7.971 -14.030 1.00 95.00 85 GLY A N 1
ATOM 672 C CA . GLY A 1 85 ? 12.146 7.145 -13.191 1.00 95.00 85 GLY A CA 1
ATOM 673 C C . GLY A 1 85 ? 11.704 5.684 -13.073 1.00 95.00 85 GLY A C 1
ATOM 674 O O . GLY A 1 85 ? 10.565 5.309 -13.358 1.00 95.00 85 GLY A O 1
ATOM 675 N N . ASP A 1 86 ? 12.602 4.851 -12.552 1.00 94.44 86 ASP A N 1
ATOM 676 C CA . ASP A 1 86 ? 12.402 3.409 -12.355 1.00 94.44 86 ASP A CA 1
ATOM 677 C C . ASP A 1 86 ? 12.270 2.998 -10.873 1.00 94.44 86 ASP A C 1
ATOM 679 O O . ASP A 1 86 ? 12.100 1.820 -10.544 1.00 94.44 86 ASP A O 1
ATOM 683 N N . SER A 1 87 ? 12.292 3.961 -9.954 1.00 96.00 87 SER A N 1
ATOM 684 C CA . SER A 1 87 ? 12.115 3.707 -8.525 1.00 96.00 87 SER A CA 1
ATOM 685 C C . SER A 1 87 ? 10.680 3.280 -8.185 1.00 96.00 87 SER A C 1
ATOM 687 O O . SER A 1 87 ? 9.716 3.652 -8.856 1.00 96.00 87 SER A O 1
ATOM 689 N N . HIS A 1 88 ? 10.524 2.507 -7.104 1.00 96.75 88 HIS A N 1
ATOM 690 C CA . HIS A 1 88 ? 9.222 2.127 -6.536 1.00 96.75 88 HIS A CA 1
ATOM 691 C C . HIS A 1 88 ? 8.244 1.467 -7.531 1.00 96.75 88 HIS A C 1
ATOM 693 O O . HIS A 1 88 ? 7.068 1.829 -7.610 1.00 96.75 88 HIS A O 1
ATOM 699 N N . GLN A 1 89 ? 8.707 0.440 -8.248 1.00 98.19 89 GLN A N 1
ATOM 700 C CA . GLN A 1 89 ? 7.943 -0.258 -9.293 1.00 98.19 89 GLN A CA 1
ATOM 701 C C . GLN A 1 89 ? 6.541 -0.733 -8.872 1.00 98.19 89 GLN A C 1
ATOM 703 O O . GLN A 1 89 ? 5.618 -0.690 -9.684 1.00 98.19 89 GLN A O 1
ATOM 708 N N . ASN A 1 90 ? 6.332 -1.111 -7.604 1.00 98.44 90 ASN A N 1
ATOM 709 C CA . ASN A 1 90 ? 4.998 -1.460 -7.099 1.00 98.44 90 ASN A CA 1
ATOM 710 C C . ASN A 1 90 ? 4.014 -0.281 -7.112 1.00 98.44 90 ASN A C 1
ATOM 712 O O . ASN A 1 90 ? 2.840 -0.468 -7.419 1.00 98.44 90 ASN A O 1
ATOM 716 N N . ILE A 1 91 ? 4.475 0.933 -6.807 1.00 98.44 91 ILE A N 1
ATOM 717 C CA . ILE A 1 91 ? 3.633 2.133 -6.852 1.00 98.44 91 ILE A CA 1
ATOM 718 C C . ILE A 1 91 ? 3.267 2.429 -8.306 1.00 98.44 91 ILE A C 1
ATOM 720 O O . ILE A 1 91 ? 2.092 2.605 -8.616 1.00 98.44 91 ILE A O 1
ATOM 724 N N . ARG A 1 92 ? 4.252 2.407 -9.212 1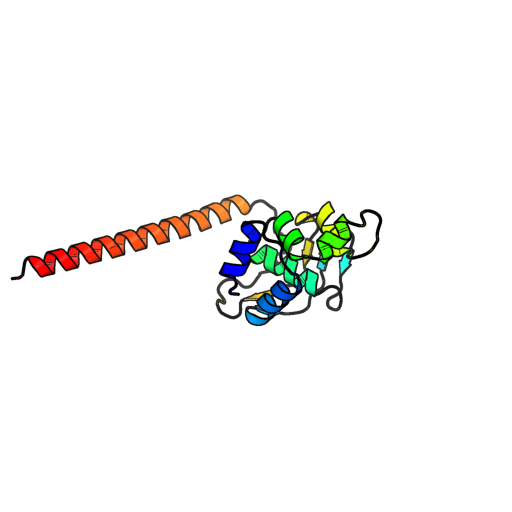.00 98.44 92 ARG A N 1
ATOM 725 C CA . ARG A 1 92 ? 4.046 2.668 -10.647 1.00 98.44 92 ARG A CA 1
ATOM 726 C C . ARG A 1 92 ? 3.082 1.667 -11.287 1.00 98.44 92 ARG A C 1
ATOM 728 O O . ARG A 1 92 ? 2.116 2.074 -11.925 1.00 98.44 92 ARG A O 1
ATOM 735 N N . ASN A 1 93 ? 3.273 0.371 -11.036 1.00 98.44 93 ASN A N 1
ATOM 736 C CA . ASN A 1 93 ? 2.354 -0.665 -11.515 1.00 98.44 93 ASN A CA 1
ATOM 737 C C . ASN A 1 93 ? 0.948 -0.480 -10.932 1.00 98.44 93 ASN A C 1
ATOM 739 O O . ASN A 1 93 ? -0.037 -0.567 -11.661 1.00 98.44 93 ASN A O 1
ATOM 743 N N . PHE A 1 94 ? 0.834 -0.134 -9.648 1.00 98.44 94 PHE A N 1
ATOM 744 C CA . PHE A 1 94 ? -0.471 0.081 -9.030 1.00 98.44 94 PHE A CA 1
ATOM 745 C C . PHE A 1 94 ? -1.182 1.339 -9.566 1.00 98.44 94 PHE A C 1
ATOM 747 O O . PHE A 1 94 ? -2.405 1.332 -9.698 1.00 98.44 94 PHE A O 1
ATOM 754 N N . ILE A 1 95 ? -0.451 2.393 -9.959 1.00 97.88 95 ILE A N 1
ATOM 755 C CA . ILE A 1 95 ? -1.011 3.558 -10.675 1.00 97.88 95 ILE A CA 1
ATOM 756 C C . ILE A 1 95 ? -1.635 3.138 -12.011 1.00 97.88 95 ILE A C 1
ATOM 758 O O . ILE A 1 95 ? -2.687 3.666 -12.367 1.00 97.88 95 ILE A O 1
ATOM 762 N N . ILE A 1 96 ? -1.050 2.177 -12.726 1.00 97.75 96 ILE A N 1
ATOM 763 C CA . ILE A 1 96 ? -1.560 1.709 -14.023 1.00 97.75 96 ILE A CA 1
ATOM 764 C C . ILE A 1 96 ? -2.720 0.732 -13.804 1.00 97.75 96 ILE A C 1
ATOM 766 O O . ILE A 1 96 ? -3.867 1.036 -14.130 1.00 97.75 96 ILE A O 1
ATOM 770 N N . TYR A 1 97 ? -2.447 -0.397 -13.156 1.00 97.12 97 TYR A N 1
ATOM 771 C CA . TYR A 1 97 ? -3.352 -1.545 -13.099 1.00 97.12 97 TYR A CA 1
ATOM 772 C C . TYR A 1 97 ? -4.340 -1.506 -11.927 1.00 97.12 97 TYR A C 1
ATOM 774 O O . TYR A 1 97 ? -5.417 -2.094 -11.990 1.00 97.12 97 TYR A O 1
ATOM 782 N N . GLY A 1 98 ? -4.008 -0.789 -10.850 1.00 96.38 98 GLY A N 1
ATOM 783 C CA . GLY A 1 98 ? -4.819 -0.758 -9.634 1.00 96.38 98 GLY A CA 1
ATOM 784 C C . GLY A 1 98 ? -5.065 -2.150 -9.046 1.00 96.38 98 GLY A C 1
ATOM 785 O O . GLY A 1 98 ? -4.240 -3.054 -9.161 1.00 96.38 98 GLY A O 1
ATOM 786 N N . TRP A 1 99 ? -6.224 -2.320 -8.408 1.00 95.50 99 TRP A N 1
ATOM 787 C CA . TRP A 1 99 ? -6.605 -3.570 -7.748 1.00 95.50 99 TRP A CA 1
ATOM 788 C C . TRP A 1 99 ? -6.698 -4.770 -8.698 1.00 95.50 99 TRP A C 1
ATOM 790 O O . TRP A 1 99 ? -6.388 -5.881 -8.287 1.00 95.50 99 TRP A O 1
ATOM 800 N N . GLU A 1 100 ? -7.079 -4.559 -9.959 1.00 94.06 100 GLU A N 1
ATOM 801 C CA . GLU A 1 100 ? -7.215 -5.632 -10.956 1.00 94.06 100 GLU A CA 1
ATOM 802 C C . GLU A 1 100 ? -5.869 -6.276 -11.322 1.00 94.06 100 GLU A C 1
ATOM 804 O O . GLU A 1 100 ? -5.821 -7.443 -11.713 1.00 94.06 100 GLU A O 1
ATOM 809 N N . GLY A 1 101 ? -4.768 -5.534 -11.155 1.00 93.00 101 GLY A N 1
ATOM 810 C CA . GLY A 1 101 ? -3.413 -6.040 -11.358 1.00 93.00 101 GLY A CA 1
ATOM 811 C C . GLY A 1 101 ? -2.863 -6.854 -10.188 1.00 93.00 101 GLY A C 1
ATOM 812 O O . GLY A 1 101 ? -1.830 -7.501 -10.355 1.00 93.00 101 GLY A O 1
ATOM 813 N N . LEU A 1 102 ? -3.507 -6.827 -9.017 1.00 95.94 102 LEU A N 1
ATOM 814 C CA . LEU A 1 102 ? -2.996 -7.490 -7.820 1.00 95.94 102 LEU A CA 1
ATOM 815 C C . LEU A 1 102 ? -3.478 -8.935 -7.709 1.00 95.94 102 LEU A C 1
ATOM 817 O O . LEU A 1 102 ? -4.675 -9.219 -7.749 1.00 95.94 102 LEU A O 1
ATOM 821 N N . LYS A 1 103 ? -2.536 -9.855 -7.491 1.00 93.31 103 LYS A N 1
ATOM 822 C CA . LYS A 1 103 ? -2.816 -11.265 -7.187 1.00 93.31 103 LYS A CA 1
ATOM 823 C C . LYS A 1 103 ? -1.864 -11.752 -6.104 1.00 93.31 103 LYS A C 1
ATOM 825 O O . LYS A 1 103 ? -0.655 -11.652 -6.271 1.00 93.31 103 LYS A O 1
ATOM 830 N N . PHE A 1 104 ? -2.412 -12.276 -5.015 1.00 88.75 104 PHE A N 1
ATOM 831 C CA . PHE A 1 104 ? -1.646 -12.851 -3.910 1.00 88.75 104 PHE A CA 1
ATOM 832 C C . PHE A 1 104 ? -1.740 -14.371 -3.941 1.00 88.75 104 PHE A C 1
ATOM 834 O O . PHE A 1 104 ? -2.832 -14.911 -4.131 1.00 88.75 104 PHE A O 1
ATOM 841 N N . ASP A 1 105 ? -0.619 -15.044 -3.692 1.00 80.88 105 ASP A N 1
ATOM 842 C CA . ASP A 1 105 ? -0.584 -16.511 -3.621 1.00 80.88 105 ASP A CA 1
ATOM 843 C C . ASP A 1 105 ? -1.100 -17.031 -2.269 1.00 80.88 105 ASP A C 1
ATOM 845 O O . ASP A 1 105 ? -1.574 -18.162 -2.163 1.00 80.88 105 ASP A O 1
ATOM 849 N N . SER A 1 106 ? -1.046 -16.195 -1.227 1.00 79.38 106 SER A N 1
ATOM 850 C CA . SER A 1 106 ? -1.565 -16.499 0.106 1.00 79.38 106 SER A CA 1
ATOM 851 C C . SER A 1 106 ? -1.933 -15.229 0.887 1.00 79.38 106 SER A C 1
ATOM 853 O O . SER A 1 106 ? -1.471 -14.136 0.550 1.00 79.38 106 SER A O 1
ATOM 855 N N . PRO A 1 107 ? -2.731 -15.344 1.965 1.00 77.88 107 PRO A N 1
ATOM 856 C CA . PRO A 1 107 ? -2.968 -14.239 2.892 1.00 77.88 107 PRO A CA 1
ATOM 857 C C . PRO A 1 107 ? -1.672 -13.683 3.495 1.00 77.88 107 PRO A C 1
ATOM 859 O O . PRO A 1 107 ? -0.834 -14.454 3.958 1.00 77.88 107 PRO A O 1
ATOM 862 N N . VAL A 1 108 ? -1.538 -12.353 3.533 1.00 85.75 108 VAL A N 1
ATOM 863 C CA . VAL A 1 108 ? -0.364 -11.661 4.107 1.00 85.75 108 VAL A CA 1
ATOM 864 C C . VAL A 1 108 ? -0.613 -11.196 5.541 1.00 85.75 108 VAL A C 1
ATOM 866 O O . VAL A 1 108 ? 0.292 -11.253 6.372 1.00 85.75 108 VAL A O 1
ATOM 869 N N . LEU A 1 109 ? -1.831 -10.729 5.840 1.00 88.12 109 LEU A N 1
ATOM 870 C CA . LEU A 1 109 ? -2.214 -10.200 7.150 1.00 88.12 109 LEU A CA 1
ATOM 871 C C . LEU A 1 109 ? -3.416 -10.942 7.732 1.00 88.12 109 LEU A C 1
ATOM 873 O O . LEU A 1 109 ? -4.396 -11.201 7.038 1.00 88.12 109 LEU A O 1
ATOM 877 N N . VAL A 1 110 ? -3.361 -11.209 9.033 1.00 85.81 110 VAL A N 1
ATOM 878 C CA . VAL A 1 110 ? -4.487 -11.712 9.829 1.00 85.81 110 VAL A CA 1
ATOM 879 C C . VAL A 1 110 ? -4.621 -10.834 11.070 1.00 85.81 110 VAL A C 1
ATOM 881 O O . VAL A 1 110 ? -3.650 -10.656 11.798 1.00 85.81 110 VAL A O 1
ATOM 884 N N . G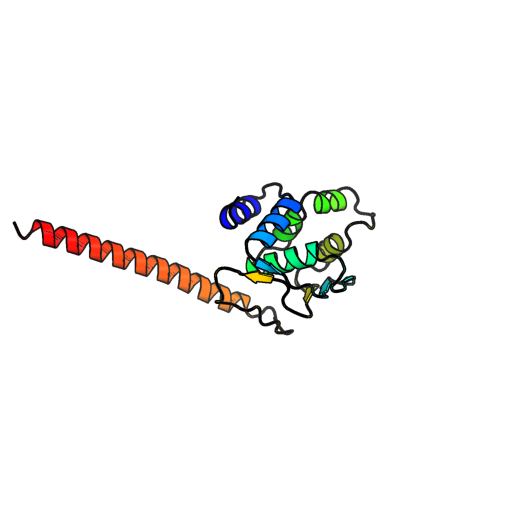LU A 1 111 ? -5.799 -10.257 11.307 1.00 77.88 111 GLU A N 1
ATOM 885 C CA . GLU A 1 111 ? -6.037 -9.345 12.436 1.00 77.88 111 GLU A CA 1
ATOM 886 C C . GLU A 1 111 ? -5.877 -10.069 13.787 1.00 77.88 111 GLU A C 1
ATOM 888 O O . GLU A 1 111 ? -6.391 -11.174 13.979 1.00 77.88 111 GLU A O 1
ATOM 893 N N . THR A 1 112 ? -5.154 -9.457 14.730 1.00 73.81 112 THR A N 1
ATOM 894 C CA . THR A 1 112 ? -4.749 -10.115 15.987 1.00 73.81 112 THR A CA 1
ATOM 895 C C . THR A 1 112 ? -5.875 -10.177 17.030 1.00 73.81 112 THR A C 1
ATOM 897 O O . THR A 1 112 ? -5.885 -11.081 17.864 1.00 73.81 112 THR A O 1
ATOM 900 N N . SER A 1 113 ? -6.847 -9.257 16.997 1.00 57.56 113 SER A N 1
ATOM 901 C CA . SER A 1 113 ? -7.877 -9.097 18.043 1.00 57.56 113 SER A CA 1
ATOM 902 C C . SER A 1 113 ? -9.305 -9.486 17.625 1.00 57.56 113 SER A C 1
ATOM 904 O O . SER A 1 113 ? -10.213 -9.444 18.457 1.00 57.56 113 SER A O 1
ATOM 906 N N . ASN A 1 114 ? -9.528 -9.921 16.377 1.00 45.03 114 ASN A N 1
ATOM 907 C CA . ASN A 1 114 ? -10.846 -10.354 15.901 1.00 45.03 114 ASN A CA 1
ATOM 908 C C . ASN A 1 114 ? -10.738 -11.468 14.833 1.00 45.03 114 ASN A C 1
ATOM 910 O O . ASN A 1 114 ? -10.630 -11.179 13.643 1.00 45.03 114 ASN A O 1
ATOM 914 N N . PRO A 1 115 ? -10.823 -12.762 15.200 1.00 43.44 115 PRO A N 1
ATOM 915 C CA . PRO A 1 115 ? -10.619 -13.876 14.266 1.00 43.44 115 PRO A CA 1
ATOM 916 C C . PRO A 1 115 ? -11.793 -14.101 13.289 1.00 43.44 115 PRO A C 1
ATOM 918 O O . PRO A 1 115 ? -11.908 -15.172 12.694 1.00 43.44 115 PRO A O 1
ATOM 921 N N . LYS A 1 116 ? -12.710 -13.137 13.122 1.00 39.75 116 LYS A N 1
ATOM 922 C CA . LYS A 1 116 ? -13.987 -13.372 12.428 1.00 39.75 116 LYS A CA 1
ATOM 923 C C . LYS A 1 116 ? -13.890 -13.454 10.904 1.00 39.75 116 LYS A C 1
ATOM 925 O O . LYS A 1 116 ? -14.871 -13.851 10.283 1.00 39.75 116 LYS A O 1
ATOM 930 N N . TYR A 1 117 ? -12.740 -13.135 10.309 1.00 37.78 117 TYR A N 1
ATOM 931 C CA . TYR A 1 117 ? -12.517 -13.300 8.872 1.00 37.78 117 TYR A CA 1
ATOM 932 C C . TYR A 1 117 ? -11.068 -13.704 8.580 1.00 37.78 117 TYR A C 1
ATOM 934 O O . TYR A 1 117 ? -10.234 -12.839 8.314 1.00 37.78 117 TYR A O 1
ATOM 942 N N . PRO A 1 118 ? -10.735 -15.006 8.586 1.00 38.09 118 PRO A N 1
ATOM 943 C CA . PRO A 1 118 ? -9.564 -15.450 7.849 1.00 38.09 118 PRO A CA 1
ATOM 944 C C . PRO A 1 118 ? -9.764 -15.038 6.387 1.00 38.09 118 PRO A C 1
ATOM 946 O O . PRO A 1 118 ? -10.796 -15.350 5.788 1.00 38.09 118 PRO A O 1
ATOM 949 N N . LEU A 1 119 ? -8.801 -14.306 5.826 1.00 42.12 119 LEU A N 1
ATOM 950 C CA . LEU A 1 119 ? -8.700 -14.109 4.385 1.00 42.12 119 LEU A CA 1
ATOM 951 C C . LEU A 1 119 ? -8.641 -15.503 3.750 1.00 42.12 119 LEU A C 1
ATOM 953 O O . LEU A 1 119 ? -7.595 -16.144 3.737 1.00 42.12 119 LEU A O 1
ATOM 957 N N . GLN A 1 120 ? -9.767 -16.016 3.260 1.00 33.94 120 GLN A N 1
ATOM 958 C CA . GLN A 1 120 ? -9.717 -17.088 2.282 1.00 33.94 120 GLN A CA 1
ATOM 959 C C . GLN A 1 120 ? -9.246 -16.431 0.994 1.00 33.94 120 GLN A C 1
ATOM 961 O O . GLN A 1 120 ? -9.957 -15.625 0.391 1.00 33.94 120 GLN A O 1
ATOM 966 N N . ALA A 1 121 ? -7.999 -16.726 0.635 1.00 37.66 121 ALA A N 1
ATOM 967 C CA . ALA A 1 121 ? -7.460 -16.478 -0.686 1.00 37.66 121 ALA A CA 1
ATOM 968 C C . ALA A 1 121 ? -8.222 -17.366 -1.677 1.00 37.66 121 ALA A C 1
ATOM 970 O O . ALA A 1 121 ? -7.751 -18.423 -2.080 1.00 37.66 121 ALA A O 1
ATOM 971 N N . ASP A 1 122 ? -9.434 -16.953 -2.035 1.00 33.56 122 ASP A N 1
ATOM 972 C CA . ASP A 1 122 ? -10.086 -17.465 -3.225 1.00 33.56 122 ASP A CA 1
ATOM 973 C C . ASP A 1 122 ? -9.559 -16.644 -4.396 1.00 33.56 122 ASP A C 1
ATOM 975 O O . ASP A 1 122 ? -9.861 -15.458 -4.553 1.00 33.56 122 ASP A O 1
ATOM 979 N N . SER A 1 123 ? -8.781 -17.305 -5.247 1.00 36.62 123 SER A N 1
ATOM 980 C CA . SER A 1 123 ? -8.226 -16.835 -6.525 1.00 36.62 123 SER A CA 1
ATOM 981 C C . SER A 1 123 ? -9.298 -16.485 -7.578 1.00 36.62 123 SER A C 1
ATOM 983 O O . SER A 1 123 ? -9.046 -16.494 -8.782 1.00 36.62 123 SER A O 1
ATOM 985 N N . LYS A 1 124 ? -10.518 -16.173 -7.125 1.00 34.97 124 LYS A N 1
ATOM 986 C CA . LYS A 1 124 ? -11.717 -15.860 -7.902 1.00 34.97 124 LYS A CA 1
ATOM 987 C C . LYS A 1 124 ? -12.570 -14.772 -7.237 1.00 34.97 124 LYS A C 1
ATOM 989 O O . LYS A 1 124 ? -13.798 -14.859 -7.274 1.00 34.97 124 LYS A O 1
ATOM 994 N N . GLN A 1 125 ? -11.973 -13.723 -6.663 1.00 40.22 125 GLN A N 1
ATOM 995 C CA . GLN A 1 125 ? -12.734 -12.486 -6.440 1.00 40.22 125 GLN A CA 1
ATOM 996 C C . GLN A 1 125 ? -13.039 -11.816 -7.786 1.00 40.22 125 GLN A C 1
ATOM 998 O O . GLN A 1 125 ? -12.406 -10.856 -8.210 1.00 40.22 125 GLN A O 1
ATOM 1003 N N . ASN A 1 126 ? -14.043 -12.362 -8.470 1.00 33.50 126 ASN A N 1
ATOM 1004 C CA . ASN A 1 126 ? -14.781 -11.656 -9.497 1.00 33.50 126 ASN A CA 1
ATOM 1005 C C . ASN A 1 126 ? -15.501 -10.478 -8.829 1.00 33.50 126 ASN A C 1
ATOM 1007 O O . ASN A 1 126 ? -16.204 -10.657 -7.832 1.00 33.50 126 ASN A O 1
ATOM 1011 N N . PHE A 1 127 ? -15.359 -9.300 -9.429 1.00 47.09 127 PHE A N 1
ATOM 1012 C CA . PHE A 1 127 ? -15.931 -7.988 -9.093 1.00 47.09 127 PHE A CA 1
ATOM 1013 C C . PHE A 1 127 ? -17.482 -7.916 -8.968 1.00 47.09 127 PHE A C 1
ATOM 1015 O O . PHE A 1 127 ? -18.071 -6.843 -9.068 1.00 47.09 127 PHE A O 1
ATOM 1022 N N . GLY A 1 128 ? -18.185 -9.028 -8.727 1.00 37.25 128 GLY A N 1
ATOM 1023 C CA . GLY A 1 128 ? -19.642 -9.089 -8.536 1.00 37.25 128 GLY A CA 1
ATOM 1024 C C . GLY A 1 128 ? -20.117 -8.977 -7.080 1.00 37.25 128 GLY A C 1
ATOM 1025 O O . GLY A 1 128 ? -21.308 -8.800 -6.833 1.00 37.25 128 GLY A O 1
ATOM 1026 N N . THR A 1 129 ? -19.225 -9.061 -6.089 1.00 42.22 129 THR A N 1
ATOM 1027 C CA . THR A 1 129 ? -19.615 -9.062 -4.663 1.00 42.22 129 THR A CA 1
ATOM 1028 C C . THR A 1 129 ? -19.762 -7.674 -4.045 1.00 42.22 129 THR A C 1
ATOM 1030 O O . THR A 1 129 ? -20.214 -7.575 -2.904 1.00 42.22 129 THR A O 1
ATOM 1033 N N . THR A 1 130 ? -19.422 -6.605 -4.771 1.00 38.72 130 THR A N 1
ATOM 1034 C CA . THR A 1 130 ? -19.526 -5.219 -4.286 1.00 38.72 130 THR A CA 1
ATOM 1035 C C . THR A 1 130 ? -20.954 -4.897 -3.845 1.00 38.72 130 THR A C 1
ATOM 1037 O O . THR A 1 130 ? -21.151 -4.369 -2.756 1.00 38.72 130 THR A O 1
ATOM 1040 N N . LEU A 1 131 ? -21.969 -5.335 -4.601 1.00 37.16 131 LEU A N 1
ATOM 1041 C CA . LEU A 1 131 ? -23.372 -5.077 -4.264 1.00 37.16 131 LEU A CA 1
ATOM 1042 C C . LEU A 1 131 ? -23.829 -5.844 -3.009 1.00 37.16 131 LEU A C 1
ATOM 1044 O O . LEU A 1 131 ? -24.450 -5.270 -2.119 1.00 37.16 131 LEU A O 1
ATOM 1048 N N . ILE A 1 132 ? -23.478 -7.129 -2.897 1.00 46.47 132 ILE A N 1
ATOM 1049 C CA . ILE A 1 132 ? -23.883 -7.983 -1.765 1.00 46.47 132 ILE A CA 1
ATOM 1050 C C . ILE A 1 132 ? -23.166 -7.556 -0.472 1.00 46.47 132 ILE A C 1
ATOM 1052 O O . ILE A 1 132 ? -23.775 -7.540 0.600 1.00 46.47 132 ILE A O 1
ATOM 1056 N N . ARG A 1 133 ? -21.891 -7.143 -0.556 1.00 47.94 133 ARG A N 1
ATOM 1057 C CA . ARG A 1 133 ? -21.143 -6.603 0.592 1.00 47.94 133 ARG A CA 1
ATOM 1058 C C . ARG A 1 133 ? -21.685 -5.251 1.051 1.00 47.94 133 ARG A C 1
ATOM 1060 O O . ARG A 1 133 ? -21.873 -5.084 2.254 1.00 47.94 133 ARG A O 1
ATOM 1067 N N . SER A 1 134 ? -22.014 -4.335 0.135 1.00 50.66 134 SER A N 1
ATOM 1068 C CA . SER A 1 134 ? -22.650 -3.056 0.489 1.00 50.66 134 SER A CA 1
ATOM 1069 C C . SER A 1 134 ? -24.011 -3.254 1.164 1.00 50.66 134 SER A C 1
ATOM 1071 O O . SER A 1 134 ? -24.307 -2.571 2.142 1.00 50.66 134 SER A O 1
ATOM 1073 N N . ILE A 1 135 ? -24.810 -4.229 0.712 1.00 51.34 135 ILE A N 1
ATOM 1074 C CA . ILE A 1 135 ? -26.101 -4.569 1.335 1.00 51.34 135 ILE A CA 1
ATOM 1075 C C . ILE A 1 135 ? -25.903 -5.118 2.752 1.00 51.34 135 ILE A C 1
ATOM 1077 O O . ILE A 1 135 ? -26.561 -4.650 3.680 1.00 51.34 135 ILE A O 1
ATOM 1081 N N . ASN A 1 136 ? -24.971 -6.053 2.953 1.00 51.97 136 ASN A N 1
ATOM 1082 C CA . ASN A 1 136 ? -24.699 -6.609 4.283 1.00 51.97 136 ASN A CA 1
ATOM 1083 C C . ASN A 1 136 ? -24.134 -5.554 5.248 1.00 51.97 136 ASN A C 1
ATOM 1085 O O . ASN A 1 136 ? -24.502 -5.533 6.421 1.00 51.97 136 ASN A O 1
ATOM 1089 N N . GLN A 1 137 ? -23.289 -4.641 4.764 1.00 56.06 137 GLN A N 1
ATOM 1090 C CA . GLN A 1 137 ? -22.749 -3.550 5.574 1.00 56.06 137 GLN A CA 1
ATOM 1091 C C . GLN A 1 137 ? -23.837 -2.534 5.955 1.00 56.06 137 GLN A C 1
ATOM 1093 O O . GLN A 1 137 ? -23.907 -2.118 7.112 1.00 56.06 137 GLN A O 1
ATOM 1098 N N . LEU A 1 138 ? -24.746 -2.205 5.031 1.00 58.06 138 LEU A N 1
ATOM 1099 C CA . LEU A 1 138 ? -25.917 -1.377 5.322 1.00 58.06 138 LEU A CA 1
ATOM 1100 C C . LEU A 1 138 ? -26.848 -2.065 6.332 1.00 58.06 138 LEU A C 1
ATOM 1102 O O . LEU A 1 138 ? -27.335 -1.418 7.256 1.00 58.06 138 LEU A O 1
ATOM 1106 N N . TYR A 1 139 ? -27.039 -3.381 6.211 1.00 65.06 139 TYR A N 1
ATOM 1107 C CA . TYR A 1 139 ? -27.838 -4.167 7.151 1.00 65.06 139 TYR A CA 1
ATOM 1108 C C . TYR A 1 139 ? -27.235 -4.155 8.561 1.00 65.06 139 TYR A C 1
ATOM 1110 O O . TYR A 1 139 ? -27.964 -3.974 9.531 1.00 65.06 139 TYR A O 1
ATOM 1118 N N . LEU A 1 140 ? -25.909 -4.265 8.693 1.00 62.38 140 LEU A N 1
ATOM 1119 C CA . LEU A 1 140 ? -25.214 -4.166 9.984 1.00 62.38 140 LEU A CA 1
ATOM 1120 C C . LEU A 1 140 ? -25.336 -2.768 10.611 1.00 62.38 140 LEU A C 1
ATOM 1122 O O . LEU A 1 140 ? -25.567 -2.659 11.816 1.00 62.38 140 LEU A O 1
ATOM 1126 N N . ILE A 1 141 ? -25.238 -1.707 9.802 1.00 68.94 141 ILE A N 1
ATOM 1127 C CA . ILE A 1 141 ? -25.424 -0.321 10.261 1.00 68.94 141 ILE A CA 1
ATOM 1128 C C . ILE A 1 141 ? -26.870 -0.106 10.729 1.00 68.94 141 ILE A C 1
ATOM 1130 O O . ILE A 1 141 ? -27.097 0.369 11.844 1.00 68.94 141 ILE A O 1
ATOM 1134 N N . LEU A 1 142 ? -27.854 -0.505 9.917 1.00 69.81 142 LEU A N 1
ATOM 1135 C CA . LEU A 1 142 ? -29.278 -0.393 10.244 1.00 69.81 142 LEU A CA 1
ATOM 1136 C C . LEU A 1 142 ? -29.646 -1.228 11.476 1.00 69.81 142 LEU A C 1
ATOM 1138 O O . LEU A 1 142 ? -30.358 -0.742 12.354 1.00 69.81 142 LEU A O 1
ATOM 1142 N N . TRP A 1 143 ? -29.110 -2.444 11.599 1.00 72.19 143 TRP A N 1
ATOM 1143 C CA . TRP A 1 143 ? -29.291 -3.294 12.775 1.00 72.19 143 TRP A CA 1
ATOM 1144 C C . TRP A 1 143 ? -28.702 -2.657 14.039 1.00 72.19 143 TRP A C 1
ATOM 1146 O O . TRP A 1 143 ? -29.361 -2.621 15.079 1.00 72.19 143 TRP A 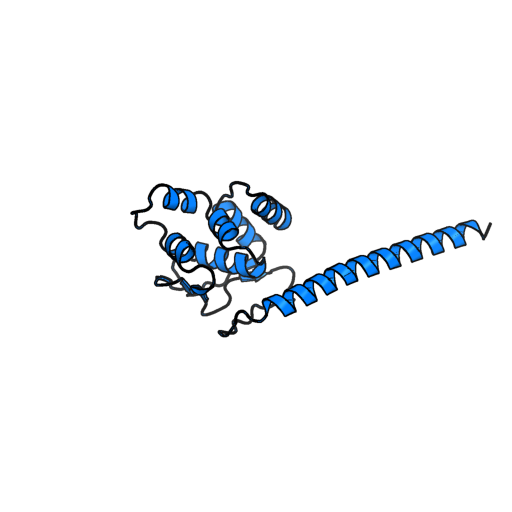O 1
ATOM 1156 N N . GLY A 1 144 ? -27.504 -2.071 13.953 1.00 76.44 144 GLY A N 1
ATOM 1157 C CA . GLY A 1 144 ? -26.892 -1.330 15.059 1.00 76.44 144 GLY A CA 1
ATOM 1158 C C . GLY A 1 144 ? -27.727 -0.124 15.510 1.00 76.44 144 GLY A C 1
ATOM 1159 O O . GLY A 1 144 ? -27.893 0.104 16.712 1.00 76.44 144 GLY A O 1
ATOM 1160 N N . ILE A 1 145 ? -28.313 0.617 14.564 1.00 79.75 145 ILE A N 1
ATOM 1161 C CA . ILE A 1 145 ? -29.226 1.736 14.853 1.00 79.75 145 ILE A CA 1
ATOM 1162 C C . ILE A 1 145 ? -30.511 1.229 15.525 1.00 79.75 145 ILE A C 1
ATOM 1164 O O . ILE A 1 145 ? -30.944 1.798 16.530 1.00 79.75 145 ILE A O 1
ATOM 1168 N N . MET A 1 146 ? -31.094 0.138 15.020 1.00 77.31 146 MET A N 1
ATOM 1169 C CA . MET A 1 146 ? -32.285 -0.490 15.602 1.00 77.31 146 MET A CA 1
ATOM 1170 C C . MET A 1 146 ? -32.038 -0.955 17.043 1.00 77.31 146 MET A C 1
ATOM 1172 O O . MET A 1 146 ? -32.849 -0.663 17.922 1.00 77.31 146 MET A O 1
ATOM 1176 N N . LEU A 1 147 ? -30.894 -1.591 17.320 1.00 82.50 147 LEU A N 1
ATOM 1177 C CA . LEU A 1 147 ? -30.512 -2.009 18.673 1.00 82.50 147 LEU A CA 1
ATOM 1178 C C . LEU A 1 147 ? -30.343 -0.820 19.628 1.00 82.50 147 LEU A C 1
ATOM 1180 O O . LEU A 1 147 ? -30.858 -0.861 20.747 1.00 82.50 147 LEU A O 1
ATOM 1184 N N . LYS A 1 148 ? -29.690 0.268 19.189 1.00 74.19 148 LYS A N 1
ATOM 1185 C CA . LYS A 1 148 ? -29.576 1.499 19.994 1.00 74.19 148 LYS A CA 1
ATOM 1186 C C . LYS A 1 148 ? -30.945 2.104 20.304 1.00 74.19 148 LYS A C 1
ATOM 1188 O O . LYS A 1 148 ? -31.175 2.546 21.428 1.00 74.19 148 LYS A O 1
ATOM 1193 N N . LYS A 1 149 ? -31.866 2.090 19.336 1.00 72.81 149 LYS A N 1
ATOM 1194 C CA . LYS A 1 149 ? -33.231 2.602 19.511 1.00 72.81 149 LYS A CA 1
ATOM 1195 C C . LYS A 1 149 ? -34.027 1.760 20.513 1.00 72.81 149 LYS A C 1
ATOM 1197 O O . LYS A 1 149 ? -34.670 2.324 21.393 1.00 72.81 149 LYS A O 1
ATOM 1202 N N . ILE A 1 150 ? -33.926 0.431 20.436 1.00 77.25 150 ILE A N 1
ATOM 1203 C CA . ILE A 1 150 ? -34.551 -0.498 21.395 1.00 77.25 150 ILE A CA 1
ATOM 1204 C C . ILE A 1 150 ? -33.997 -0.277 22.807 1.00 77.25 150 ILE A C 1
ATOM 1206 O O . ILE A 1 150 ? -34.765 -0.185 23.763 1.00 77.25 150 ILE A O 1
ATOM 1210 N N . TYR A 1 151 ? -32.677 -0.134 22.945 1.00 80.94 151 TYR A N 1
ATOM 1211 C CA . TYR A 1 151 ? -32.042 0.158 24.230 1.00 80.94 151 TYR A CA 1
ATOM 1212 C C . TYR A 1 151 ? -32.564 1.465 24.849 1.00 80.94 151 TYR A C 1
ATOM 1214 O O . TYR A 1 151 ? -32.929 1.489 26.023 1.00 80.94 151 TYR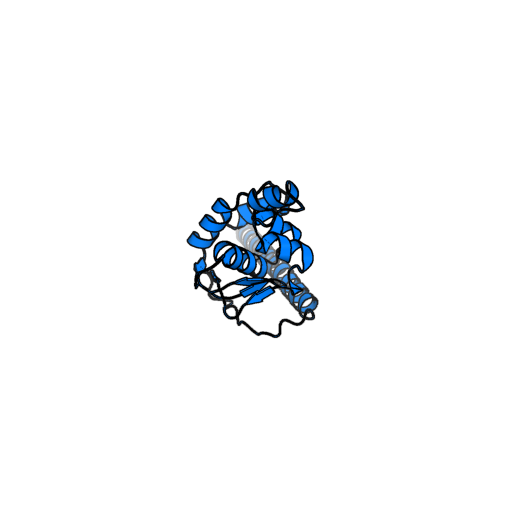 A O 1
ATOM 1222 N N . PHE A 1 152 ? -32.679 2.531 24.050 1.00 74.56 152 PHE A N 1
ATOM 1223 C CA . PHE A 1 152 ? -33.190 3.826 24.511 1.00 74.56 152 PHE A CA 1
ATOM 1224 C C . PHE A 1 152 ? -34.667 3.770 24.922 1.00 74.56 152 PHE A C 1
ATOM 1226 O O . PHE A 1 152 ? -35.044 4.331 25.949 1.00 74.56 152 PHE A O 1
ATOM 1233 N N . ILE A 1 153 ? -35.500 3.054 24.161 1.00 77.19 153 ILE A N 1
ATOM 1234 C CA . ILE A 1 153 ? -36.913 2.836 24.501 1.00 77.19 153 ILE A CA 1
ATOM 1235 C C . ILE A 1 153 ? -37.027 2.083 25.831 1.00 77.19 153 ILE A C 1
ATOM 1237 O O . ILE A 1 153 ? -37.760 2.514 26.719 1.00 77.19 153 ILE A O 1
ATOM 1241 N N . ASN A 1 154 ? -36.248 1.015 26.014 1.00 73.25 154 ASN A N 1
ATOM 1242 C CA . ASN A 1 154 ? -36.233 0.255 27.265 1.00 73.25 154 ASN A CA 1
ATOM 1243 C C . ASN A 1 154 ? -35.755 1.101 28.456 1.00 73.25 154 ASN A C 1
ATOM 1245 O O . ASN A 1 154 ? -36.281 0.962 29.559 1.00 73.25 154 ASN A O 1
ATOM 1249 N N . MET A 1 155 ? -34.801 2.010 28.240 1.00 76.00 155 MET A N 1
ATOM 1250 C CA . MET A 1 155 ? -34.335 2.952 29.260 1.00 76.00 155 MET A CA 1
ATOM 1251 C C . MET A 1 155 ? -35.437 3.941 29.676 1.00 76.00 155 MET A C 1
ATOM 1253 O O . MET A 1 155 ? -35.642 4.154 30.870 1.00 76.00 155 MET A O 1
ATOM 1257 N N . ILE A 1 156 ? -36.188 4.491 28.715 1.00 74.94 156 ILE A N 1
ATOM 1258 C CA . ILE A 1 156 ? -37.311 5.407 28.978 1.00 74.94 156 ILE A CA 1
ATOM 1259 C C . ILE A 1 156 ? -38.453 4.683 29.704 1.00 74.94 156 ILE A C 1
ATOM 1261 O O . ILE A 1 156 ? -38.987 5.213 30.677 1.00 74.94 156 ILE A O 1
ATOM 1265 N N . ILE A 1 157 ? -38.791 3.456 29.292 1.00 73.81 157 ILE A N 1
ATOM 1266 C CA . ILE A 1 157 ? -39.815 2.633 29.960 1.00 73.81 157 ILE A CA 1
ATOM 1267 C C . ILE A 1 157 ? -39.413 2.358 31.414 1.00 73.81 157 ILE A C 1
ATOM 1269 O O . ILE A 1 157 ? -40.220 2.543 32.324 1.00 73.81 157 ILE A O 1
ATOM 1273 N N . LYS A 1 158 ? -38.149 1.987 31.656 1.00 69.31 158 LYS A N 1
ATOM 1274 C CA . LYS A 1 158 ? -37.630 1.742 33.009 1.00 69.31 158 LYS A CA 1
ATOM 1275 C C . LYS A 1 158 ? -37.667 3.006 33.879 1.00 69.31 158 LYS A C 1
ATOM 1277 O O . LYS A 1 158 ? -37.993 2.921 35.060 1.00 69.31 158 LYS A O 1
ATOM 1282 N N . HIS A 1 159 ? -37.396 4.173 33.295 1.00 63.69 159 HIS A N 1
ATOM 1283 C CA . HIS A 1 159 ? -37.464 5.457 33.996 1.00 63.69 159 HIS A CA 1
ATOM 1284 C C . HIS A 1 159 ? -38.912 5.895 34.297 1.00 63.69 159 HIS A C 1
ATOM 1286 O O . HIS A 1 159 ? -39.170 6.448 35.364 1.00 63.69 159 HIS A O 1
ATOM 1292 N N . HIS A 1 160 ? -39.873 5.618 33.409 1.00 59.72 160 HIS A N 1
ATOM 1293 C CA . HIS A 1 160 ? -41.296 5.906 33.647 1.00 59.72 160 HIS A CA 1
ATOM 1294 C C . HIS A 1 160 ? -41.925 4.988 34.706 1.00 59.72 160 HIS A C 1
ATOM 1296 O O . HIS A 1 160 ? -42.703 5.458 35.538 1.00 59.72 160 HIS A O 1
ATOM 1302 N N . PHE A 1 161 ? -41.557 3.703 34.729 1.00 59.03 161 PHE A N 1
ATOM 1303 C CA . PHE A 1 161 ? -41.998 2.777 35.781 1.00 59.03 161 PHE A CA 1
ATOM 1304 C C . PHE A 1 161 ? -41.417 3.136 37.157 1.00 59.03 161 PHE A C 1
ATOM 1306 O O . PHE A 1 161 ? -42.106 2.990 38.156 1.00 59.03 161 PHE A O 1
ATOM 1313 N N . SER A 1 162 ? -40.198 3.684 37.217 1.00 58.09 162 SER A N 1
ATOM 1314 C CA . SER A 1 162 ? -39.598 4.167 38.472 1.00 58.09 162 SER A CA 1
ATOM 1315 C C . SER A 1 162 ? -40.259 5.434 39.038 1.00 58.09 162 SER A C 1
ATOM 1317 O O . SER A 1 162 ? -40.087 5.716 40.220 1.00 58.09 162 SER A O 1
ATOM 1319 N N . LEU A 1 163 ? -40.963 6.217 38.213 1.00 56.66 163 LEU A N 1
ATOM 1320 C CA . LEU A 1 163 ? -41.618 7.475 38.609 1.00 56.66 163 LEU A CA 1
ATOM 1321 C C . LEU A 1 163 ? -43.104 7.305 38.966 1.00 56.66 163 LEU A C 1
ATOM 1323 O O . LEU A 1 163 ? -43.717 8.241 39.463 1.00 56.66 163 LEU A O 1
ATOM 1327 N N . THR A 1 164 ? -43.689 6.136 38.696 1.00 55.12 164 THR A N 1
ATOM 1328 C CA . THR A 1 164 ? -45.111 5.825 38.951 1.00 55.12 164 THR A CA 1
ATOM 1329 C C . THR A 1 164 ? -45.316 4.871 40.133 1.00 55.12 164 THR A C 1
ATOM 1331 O O . THR A 1 164 ? -46.451 4.574 40.492 1.00 55.12 164 THR A O 1
ATOM 1334 N N . SER A 1 165 ? -44.226 4.412 40.755 1.00 54.00 165 SER A N 1
ATOM 1335 C CA . SER A 1 165 ? -44.204 3.533 41.930 1.00 54.00 165 SER A CA 1
ATOM 1336 C C . SER A 1 165 ? -43.867 4.266 43.243 1.00 54.00 165 SER A C 1
ATOM 1338 O O . SER A 1 165 ? -43.282 3.659 44.140 1.00 54.00 165 SER A O 1
ATOM 1340 N N . LEU A 1 166 ? -44.192 5.561 43.338 1.00 47.12 166 LEU A N 1
ATOM 1341 C CA . LEU A 1 166 ? -44.053 6.413 44.528 1.00 47.12 166 LEU A CA 1
ATOM 1342 C C . LEU A 1 166 ? -45.415 6.977 44.933 1.00 47.12 166 LEU A C 1
ATOM 1344 O O . LEU A 1 166 ? -46.146 7.421 44.019 1.00 47.12 166 LEU A O 1
#